Protein AF-A0A2L2Z472-F1 (afdb_monomer)

Organism: Parasteatoda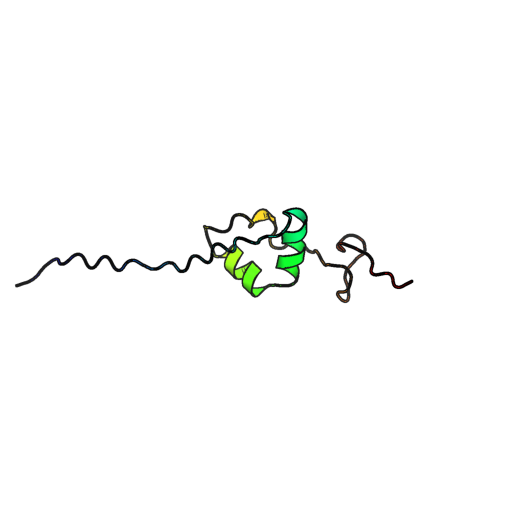 tepidariorum (NCBI:txid114398)

Radius of gyration: 19.53 Å; Cα contacts (8 Å, |Δi|>4): 67; chains: 1; bounding box: 56×27×60 Å

Foldseek 3Di:
DDDDPPPPPVPPPPPPQVPPPDDLVCVLQVCLVVVVVLVVLCPDPNNPNVVSHPDQAHCQPDPPQDPVRHPDHDDDD

Mean predicted aligned error: 9.92 Å

pLDDT: mean 83.41, std 15.41, range [41.31, 96.38]

Solvent-accessible surface area (backbone atoms only — not comparable to full-atom values): 5127 Å² total; per-residue (Å²): 131,91,88,81,81,82,76,74,72,73,75,78,71,79,70,74,64,78,76,67,96,57,60,79,86,48,47,23,39,50,33,55,75,33,60,68,61,38,50,52,37,69,75,35,90,76,44,88,60,56,90,39,57,93,45,81,33,31,65,33,86,56,88,90,51,46,87,91,30,29,74,45,80,87,80,87,133

Secondary structure (DSSP, 8-state):
---------------------S-TTTHHHHHHH-HHHHHHHHH-TT-TTGGGTT---B-SSSTT--TTTBS------

Structure (mmCIF, N/CA/C/O backbone):
data_AF-A0A2L2Z472-F1
#
_entry.id   AF-A0A2L2Z472-F1
#
loop_
_atom_site.group_PDB
_atom_site.id
_atom_site.type_symbol
_atom_site.label_atom_id
_atom_site.label_alt_id
_atom_site.label_comp_id
_atom_site.label_asym_id
_atom_site.label_entity_id
_atom_site.label_seq_id
_atom_site.pdbx_PDB_ins_code
_atom_site.Cartn_x
_atom_site.Cartn_y
_atom_site.Cartn_z
_atom_site.occupancy
_atom_site.B_iso_or_equiv
_atom_site.auth_seq_id
_atom_site.auth_comp_id
_atom_site.auth_asym_id
_atom_site.auth_atom_id
_atom_site.pdbx_PDB_model_num
ATOM 1 N N . SER A 1 1 ? -30.685 11.268 50.160 1.00 41.31 1 SER A N 1
ATOM 2 C CA . SER A 1 1 ? -31.524 10.948 48.996 1.00 41.31 1 SER A CA 1
ATOM 3 C C . SER A 1 1 ? -30.935 11.603 47.760 1.00 41.31 1 SER A C 1
ATOM 5 O O . SER A 1 1 ? -30.822 12.817 47.757 1.00 41.31 1 SER A O 1
ATOM 7 N N . ILE A 1 2 ? -30.426 10.761 46.845 1.00 49.97 2 ILE A N 1
ATOM 8 C CA . ILE A 1 2 ? -30.344 10.837 45.364 1.00 49.97 2 ILE A CA 1
ATOM 9 C C . ILE A 1 2 ? -30.714 12.206 44.741 1.00 49.97 2 ILE A C 1
ATOM 11 O O . ILE A 1 2 ? -31.740 12.754 45.111 1.00 49.97 2 ILE A O 1
ATOM 15 N N . ILE A 1 3 ? -30.035 12.836 43.773 1.00 56.00 3 ILE A N 1
ATOM 16 C CA . ILE A 1 3 ? -29.281 12.446 42.562 1.00 56.00 3 ILE A CA 1
ATOM 17 C C . ILE A 1 3 ? -28.580 13.781 42.145 1.00 56.00 3 ILE A C 1
ATOM 19 O O . ILE A 1 3 ? -29.199 14.828 42.283 1.00 56.00 3 ILE A O 1
ATOM 23 N N . ILE A 1 4 ? -27.315 13.932 41.756 1.00 59.56 4 ILE A N 1
ATOM 24 C CA . ILE A 1 4 ? -26.735 13.811 40.402 1.00 59.56 4 ILE A CA 1
ATOM 25 C C . ILE A 1 4 ? -25.304 14.336 40.598 1.00 59.56 4 ILE A C 1
ATOM 27 O O . ILE A 1 4 ? -25.024 15.522 40.431 1.00 59.56 4 ILE A O 1
ATOM 31 N N . THR A 1 5 ? -24.377 13.485 41.025 1.00 56.16 5 THR A N 1
ATOM 32 C CA . THR A 1 5 ? -22.968 13.776 40.759 1.00 56.16 5 THR A CA 1
ATOM 33 C C . THR A 1 5 ? -22.774 13.326 39.328 1.00 56.16 5 THR A C 1
ATOM 35 O O . THR A 1 5 ? -22.852 12.132 39.043 1.00 56.16 5 THR A O 1
ATOM 38 N N . CYS A 1 6 ? -22.668 14.296 38.421 1.00 60.84 6 CYS A N 1
ATOM 39 C CA . CYS A 1 6 ? -22.404 14.070 37.012 1.00 60.84 6 CYS A CA 1
ATOM 40 C C . CYS A 1 6 ? -21.029 13.399 36.927 1.00 60.84 6 CYS A C 1
ATOM 42 O O . CYS A 1 6 ? -19.996 14.064 36.871 1.00 60.84 6 CYS A O 1
ATOM 44 N N . LEU A 1 7 ? -21.019 12.070 37.034 1.00 58.69 7 LEU A N 1
ATOM 45 C CA . LEU A 1 7 ? -19.897 11.226 36.677 1.00 58.69 7 LEU A CA 1
ATOM 46 C C . LEU A 1 7 ? -19.769 11.383 35.169 1.00 58.69 7 LEU A C 1
ATOM 48 O O . LEU A 1 7 ? -20.273 10.578 34.392 1.00 58.69 7 LEU A O 1
ATOM 52 N N . ILE A 1 8 ? -19.125 12.476 34.767 1.00 63.50 8 ILE A N 1
ATOM 53 C CA . ILE A 1 8 ? -18.460 12.567 33.485 1.00 63.50 8 ILE A CA 1
ATOM 54 C C . ILE A 1 8 ? -17.381 11.496 33.586 1.00 63.50 8 ILE A C 1
ATOM 56 O O . ILE A 1 8 ? -16.251 11.752 33.996 1.00 63.50 8 ILE A O 1
ATOM 60 N N . THR A 1 9 ? -17.753 10.251 33.296 1.00 57.69 9 THR A N 1
ATOM 61 C CA . THR A 1 9 ? -16.792 9.290 32.798 1.00 57.69 9 THR A CA 1
ATOM 62 C C . THR A 1 9 ? -16.258 9.964 31.553 1.00 57.69 9 THR A C 1
ATOM 64 O O . THR A 1 9 ? -16.922 9.983 30.515 1.00 57.69 9 THR A O 1
ATOM 67 N N . VAL A 1 10 ? -15.110 10.627 31.687 1.00 60.03 10 VAL A N 1
ATOM 68 C CA . VAL A 1 10 ? -14.282 10.942 30.538 1.00 60.03 10 VAL A CA 1
ATOM 69 C C . VAL A 1 10 ? -14.058 9.576 29.921 1.00 60.03 10 VAL A C 1
ATOM 71 O O . VAL A 1 10 ? -13.327 8.752 30.471 1.00 60.03 10 VAL A O 1
ATOM 74 N N . VAL A 1 11 ? -14.799 9.281 28.853 1.00 62.75 11 VAL A N 1
ATOM 75 C CA . VAL A 1 11 ? -14.413 8.213 27.954 1.00 62.75 11 VAL A CA 1
ATOM 76 C C . VAL A 1 11 ? -13.046 8.662 27.480 1.00 62.75 11 VAL A C 1
ATOM 78 O O . VAL A 1 11 ? -12.916 9.605 26.703 1.00 62.75 11 VAL A O 1
ATOM 81 N N . ILE A 1 12 ? -12.002 8.083 28.069 1.00 59.53 12 ILE A N 1
ATOM 82 C CA . ILE A 1 12 ? -10.665 8.172 27.515 1.00 59.53 12 ILE A CA 1
ATOM 83 C C . ILE A 1 12 ? -10.779 7.318 26.261 1.00 59.53 12 ILE A C 1
ATOM 85 O O . ILE A 1 12 ? -10.485 6.125 26.266 1.00 59.53 12 ILE A O 1
ATOM 89 N N . SER A 1 13 ? -11.352 7.907 25.212 1.00 58.72 13 SER A N 1
ATOM 90 C CA . SER A 1 13 ? -11.246 7.388 23.870 1.00 58.72 13 SER A CA 1
ATOM 91 C C . SER A 1 13 ? -9.751 7.348 23.653 1.00 58.72 13 SER A C 1
ATOM 93 O O . SER A 1 13 ? -9.122 8.393 23.492 1.00 58.72 13 SER A O 1
ATOM 95 N N . ASN A 1 14 ? -9.160 6.159 23.737 1.00 56.28 14 ASN A N 1
ATOM 96 C CA . ASN A 1 14 ? -7.807 5.950 23.270 1.00 56.28 14 ASN A CA 1
ATOM 97 C C . ASN A 1 14 ? -7.889 6.039 21.745 1.00 56.28 14 ASN A C 1
ATOM 99 O O . ASN A 1 14 ? -7.810 5.039 21.036 1.00 56.28 14 ASN A O 1
ATOM 103 N N . SER A 1 15 ? -8.175 7.241 21.237 1.00 53.38 15 SER A N 1
ATOM 104 C CA . SER A 1 15 ? -7.953 7.588 19.858 1.00 53.38 15 SER A CA 1
ATOM 105 C C . SER A 1 15 ? -6.445 7.532 19.727 1.00 53.38 15 SER A C 1
ATOM 107 O O . SER A 1 15 ? -5.760 8.539 19.896 1.00 53.38 15 SER A O 1
ATOM 109 N N . HIS A 1 16 ? -5.924 6.335 19.456 1.00 56.66 16 HIS A N 1
ATOM 110 C CA . HIS A 1 16 ? -4.744 6.217 18.630 1.00 56.66 16 HIS A CA 1
ATOM 111 C C . HIS A 1 16 ? -5.132 6.922 17.333 1.00 56.66 16 HIS A C 1
ATOM 113 O O . HIS A 1 16 ? -5.650 6.318 16.396 1.00 56.66 16 HIS A O 1
ATOM 119 N N . ILE A 1 17 ? -4.973 8.247 17.318 1.00 53.84 17 ILE A N 1
ATOM 120 C CA . ILE A 1 17 ? -4.690 8.958 16.092 1.00 53.84 17 ILE A CA 1
ATOM 121 C C . ILE A 1 17 ? -3.441 8.231 15.630 1.00 53.84 17 ILE A C 1
ATOM 123 O O . ILE A 1 17 ? -2.378 8.349 16.239 1.00 53.84 17 ILE A O 1
ATOM 127 N N . LEU A 1 18 ? -3.619 7.329 14.671 1.00 61.47 18 LEU A 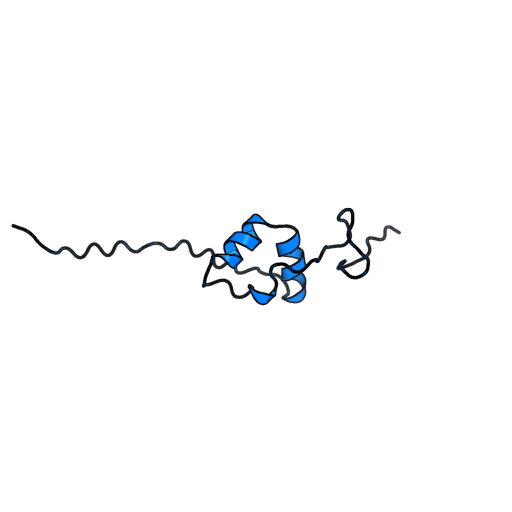N 1
ATOM 128 C CA . LEU A 1 18 ? -2.517 6.672 14.009 1.00 61.47 18 LEU A CA 1
ATOM 129 C C . LEU A 1 18 ? -1.894 7.768 13.144 1.00 61.47 18 LEU A C 1
ATOM 131 O O . LEU A 1 18 ? -2.148 7.847 11.947 1.00 61.47 18 LEU A O 1
ATOM 135 N N . GLU A 1 19 ? -1.201 8.705 13.796 1.00 70.00 19 GLU A N 1
ATOM 136 C CA . GLU A 1 19 ? -0.478 9.783 13.147 1.00 70.00 19 GLU A CA 1
ATOM 137 C C . GLU A 1 19 ? 0.777 9.136 12.582 1.00 70.00 19 GLU A C 1
ATOM 139 O O . GLU A 1 19 ? 1.830 9.027 13.214 1.00 70.00 19 GLU A O 1
ATOM 144 N N . LEU A 1 20 ? 0.580 8.535 11.415 1.00 81.75 20 LEU A N 1
ATOM 145 C CA . LEU A 1 20 ? 1.596 7.777 10.735 1.00 81.75 20 LEU A CA 1
ATOM 146 C C . LEU A 1 20 ? 2.606 8.789 10.200 1.00 81.75 20 LEU A C 1
ATOM 148 O O . LEU A 1 20 ? 2.320 9.522 9.257 1.00 81.75 20 LEU A O 1
ATOM 152 N N . ASN A 1 21 ? 3.784 8.849 10.821 1.00 86.62 21 ASN A N 1
ATOM 153 C CA . ASN A 1 21 ? 4.878 9.706 10.370 1.00 86.62 21 ASN A CA 1
ATOM 154 C C . ASN A 1 21 ? 5.565 9.087 9.142 1.00 86.62 21 ASN A C 1
ATOM 156 O O . ASN A 1 21 ? 6.723 8.672 9.185 1.00 86.62 21 ASN A O 1
ATOM 160 N N . LEU A 1 22 ? 4.793 8.950 8.068 1.00 89.19 22 LEU A N 1
ATOM 161 C CA . LEU A 1 22 ? 5.204 8.421 6.781 1.00 89.19 22 LEU A CA 1
ATOM 162 C C . LEU A 1 22 ? 4.788 9.404 5.682 1.00 89.19 22 LEU A C 1
ATOM 164 O O . LEU A 1 22 ? 3.742 10.050 5.798 1.00 89.19 22 LEU A O 1
ATOM 168 N N . PRO A 1 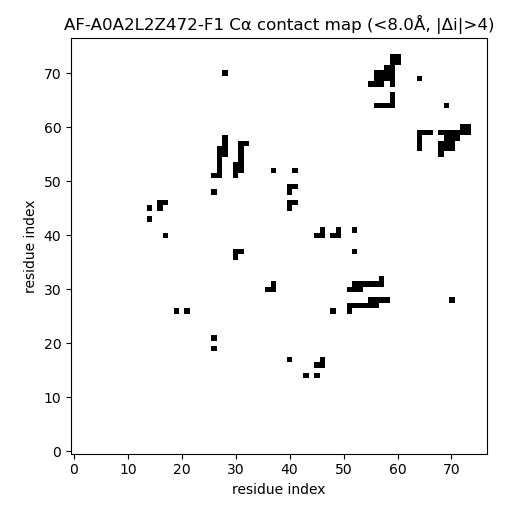23 ? 5.561 9.487 4.588 1.00 92.69 23 PRO A N 1
ATOM 169 C CA . PRO A 1 23 ? 5.121 10.187 3.392 1.00 92.69 23 PRO A CA 1
ATOM 170 C C . 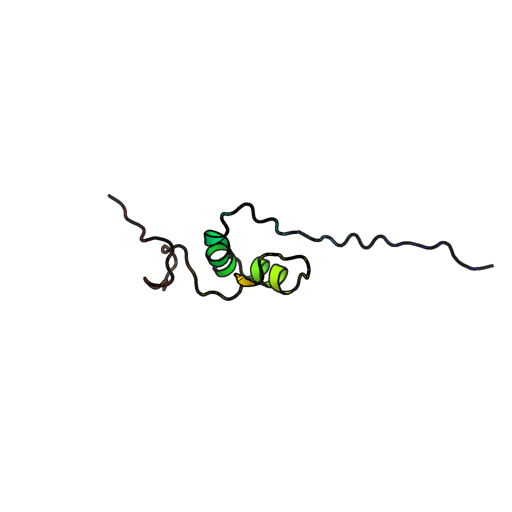PRO A 1 23 ? 3.744 9.676 2.927 1.00 92.69 23 PRO A C 1
ATOM 172 O O . PRO A 1 23 ? 3.508 8.461 2.981 1.00 92.69 23 PRO A O 1
ATOM 175 N N . PRO A 1 24 ? 2.829 10.553 2.467 1.00 91.56 24 PRO A N 1
ATOM 176 C CA . PRO A 1 24 ? 1.487 10.161 2.028 1.00 91.56 24 PRO A CA 1
ATOM 177 C C . PRO A 1 24 ? 1.471 9.017 1.003 1.00 91.56 24 PRO A C 1
ATOM 179 O O . PRO A 1 24 ? 0.589 8.158 1.036 1.00 91.56 24 PRO A O 1
ATOM 182 N N . GLU A 1 25 ? 2.469 8.971 0.124 1.00 93.31 25 GLU A N 1
ATOM 183 C CA . GLU A 1 25 ? 2.653 7.939 -0.893 1.00 93.31 25 GLU A CA 1
ATOM 184 C C . GLU A 1 25 ? 2.978 6.552 -0.317 1.00 93.31 25 GLU A C 1
ATOM 186 O O . GLU A 1 25 ? 2.682 5.546 -0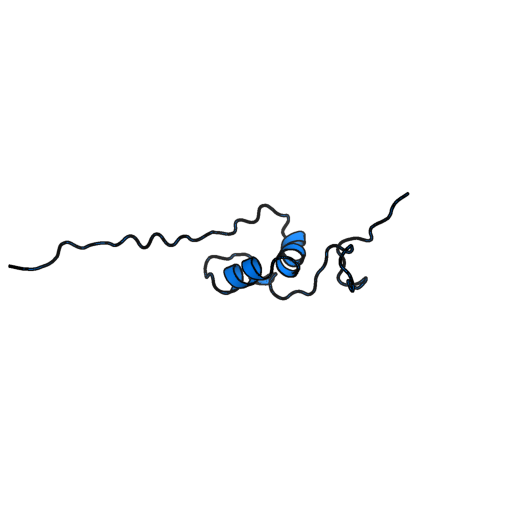.957 1.00 93.31 25 GLU A O 1
ATOM 191 N N . HIS A 1 26 ? 3.538 6.473 0.894 1.00 95.44 26 HIS A N 1
ATOM 192 C CA . HIS A 1 26 ? 3.911 5.218 1.559 1.00 95.44 26 HIS A CA 1
ATOM 193 C C . HIS A 1 26 ? 2.773 4.611 2.385 1.00 95.44 26 HIS A C 1
ATOM 195 O O . HIS A 1 26 ? 2.784 3.417 2.684 1.00 95.44 26 HIS A O 1
ATOM 201 N N . ILE A 1 27 ? 1.774 5.418 2.740 1.00 94.88 27 ILE A N 1
ATOM 202 C CA . ILE A 1 27 ? 0.622 5.006 3.545 1.00 94.88 27 ILE A CA 1
ATOM 203 C C . ILE A 1 27 ? -0.091 3.753 3.000 1.00 94.88 27 ILE A C 1
ATOM 205 O O . ILE A 1 27 ? -0.337 2.840 3.792 1.00 94.88 27 ILE A O 1
ATOM 209 N N . PRO A 1 28 ? -0.415 3.638 1.693 1.00 95.69 28 PRO A N 1
ATOM 210 C CA . PRO A 1 28 ? -1.060 2.426 1.191 1.00 95.69 28 PRO A CA 1
ATOM 211 C C . PRO A 1 28 ? -0.185 1.178 1.345 1.00 95.69 28 PRO A C 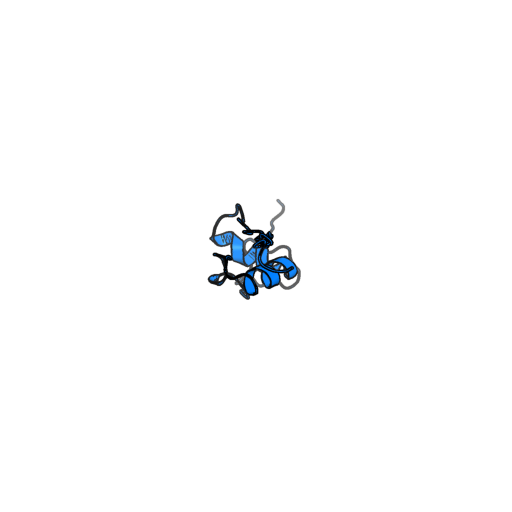1
ATOM 213 O O . PRO A 1 28 ? -0.676 0.157 1.810 1.00 95.69 28 PRO A O 1
ATOM 216 N N . TYR A 1 29 ? 1.117 1.273 1.060 1.00 96.38 29 TYR A N 1
ATOM 217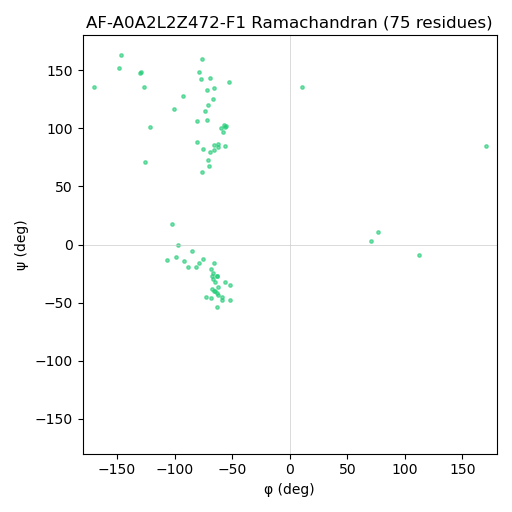 C CA . TYR A 1 29 ? 2.073 0.167 1.217 1.00 96.38 29 TYR A CA 1
ATOM 218 C C . TYR A 1 29 ? 2.199 -0.304 2.672 1.00 96.38 29 TYR A C 1
ATOM 220 O O . TYR A 1 29 ? 2.342 -1.500 2.944 1.00 96.38 29 TYR A O 1
ATOM 228 N N . TYR A 1 30 ? 2.125 0.637 3.619 1.00 95.56 30 TYR A N 1
ATOM 229 C CA . TYR A 1 30 ? 2.079 0.321 5.041 1.00 95.56 30 TYR A CA 1
ATOM 230 C C . TYR A 1 30 ? 0.821 -0.480 5.386 1.00 95.56 30 TYR A C 1
ATOM 232 O O . TYR A 1 30 ? 0.941 -1.575 5.936 1.00 95.56 30 TYR A O 1
ATOM 240 N N . PHE A 1 31 ? -0.368 0.017 5.027 1.00 95.12 31 PHE A N 1
ATOM 241 C CA . PHE A 1 31 ? -1.627 -0.643 5.380 1.00 95.12 31 PHE A CA 1
ATOM 242 C C . PHE A 1 31 ? -1.809 -2.011 4.722 1.00 95.12 31 PHE A C 1
ATOM 244 O O . PHE A 1 31 ? -2.386 -2.895 5.351 1.00 95.12 31 PHE A O 1
ATOM 251 N N . SER A 1 32 ? -1.284 -2.223 3.513 1.00 94.56 32 SER A N 1
ATOM 252 C CA . SER A 1 32 ? -1.315 -3.539 2.862 1.00 94.56 32 SER A CA 1
ATOM 253 C C . SER A 1 32 ? -0.533 -4.609 3.638 1.00 94.56 32 SER A C 1
ATOM 255 O O . SER A 1 32 ? -0.882 -5.784 3.573 1.00 94.56 32 SER A O 1
ATOM 257 N N . ASN A 1 33 ? 0.480 -4.211 4.415 1.00 92.12 33 ASN A N 1
ATOM 258 C CA . ASN A 1 33 ? 1.284 -5.109 5.253 1.00 92.12 33 ASN A CA 1
ATOM 259 C C . ASN A 1 33 ? 0.853 -5.139 6.733 1.00 92.12 33 ASN A C 1
ATOM 261 O O . ASN A 1 33 ? 1.302 -6.001 7.485 1.00 92.12 33 ASN A O 1
ATOM 265 N N . HIS A 1 34 ? -0.026 -4.224 7.147 1.00 94.12 34 HIS A N 1
ATOM 266 C CA . HIS A 1 34 ? -0.455 -4.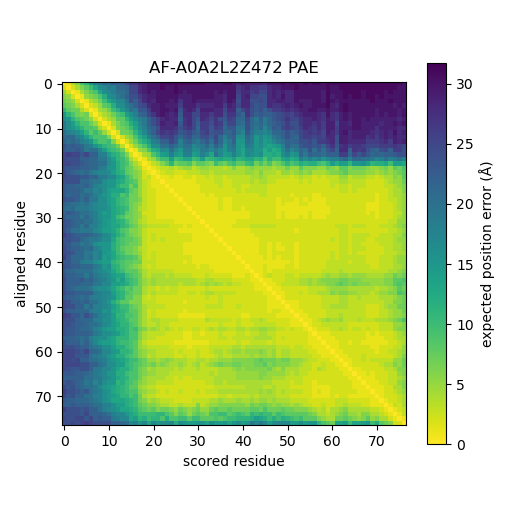014 8.534 1.00 94.12 34 HIS A CA 1
ATOM 267 C C . HIS A 1 34 ? -1.991 -4.091 8.628 1.00 94.12 34 HIS A C 1
ATOM 269 O O . HIS A 1 34 ? -2.671 -3.068 8.775 1.00 94.12 34 HIS A O 1
ATOM 275 N N . PRO A 1 35 ? -2.582 -5.295 8.479 1.00 92.88 35 PRO A N 1
ATOM 276 C CA . PRO A 1 35 ? -4.031 -5.457 8.346 1.00 92.88 35 PRO A CA 1
ATOM 277 C C . PRO A 1 35 ? -4.801 -5.081 9.617 1.00 92.88 35 PRO A C 1
ATOM 279 O O . PRO A 1 35 ? -5.939 -4.624 9.529 1.00 92.88 35 PRO A O 1
ATOM 282 N N . ILE A 1 36 ? -4.193 -5.235 10.798 1.00 93.56 36 ILE A N 1
ATOM 283 C CA . ILE A 1 36 ? -4.817 -4.864 12.075 1.00 93.56 36 ILE A CA 1
ATOM 284 C C . ILE A 1 36 ? -4.948 -3.340 12.152 1.00 93.56 36 ILE A C 1
ATOM 286 O O . ILE A 1 36 ? -6.010 -2.810 12.468 1.00 93.56 36 ILE A O 1
ATOM 290 N N . GLU A 1 37 ? -3.887 -2.621 11.807 1.00 92.12 37 GLU A N 1
ATOM 291 C CA . GLU A 1 37 ? -3.828 -1.165 11.774 1.00 92.12 37 GLU A CA 1
ATOM 292 C C . GLU A 1 37 ? -4.727 -0.596 10.674 1.00 92.12 37 GLU A C 1
ATOM 294 O O . GLU A 1 37 ? -5.417 0.399 10.897 1.00 92.12 37 GLU A O 1
ATOM 299 N N . SER A 1 38 ? -4.788 -1.269 9.521 1.00 93.88 38 SER A N 1
ATOM 300 C CA . SER A 1 38 ? -5.733 -0.963 8.445 1.00 93.88 38 SER A CA 1
ATOM 301 C C . SER A 1 38 ? -7.181 -1.063 8.933 1.00 93.88 38 SER A C 1
ATOM 303 O O . SER A 1 38 ? -7.960 -0.124 8.760 1.00 93.88 38 SER A O 1
ATOM 305 N N . GLN A 1 39 ? -7.530 -2.148 9.632 1.00 94.31 39 GLN A N 1
ATOM 306 C CA . GLN A 1 39 ? -8.867 -2.341 10.195 1.00 94.31 39 GLN A CA 1
ATOM 307 C C . GLN A 1 39 ? -9.185 -1.324 11.299 1.00 94.31 39 GLN A C 1
ATOM 309 O O . GLN A 1 39 ? -10.297 -0.792 11.354 1.00 94.31 39 GLN A O 1
ATOM 314 N N . ASN A 1 40 ? -8.214 -1.014 12.157 1.00 91.94 40 ASN A N 1
ATOM 315 C CA . ASN A 1 40 ? -8.360 0.008 13.191 1.00 91.94 40 ASN A CA 1
ATOM 316 C C . ASN A 1 40 ? -8.606 1.392 12.572 1.00 91.94 40 ASN A C 1
ATOM 318 O O . ASN A 1 40 ? -9.501 2.111 13.016 1.00 91.94 40 ASN A O 1
ATOM 322 N N . CYS A 1 41 ? -7.875 1.749 11.511 1.00 91.75 41 CYS A N 1
ATOM 323 C CA . CYS A 1 41 ? -8.099 2.986 10.762 1.00 91.75 41 CYS A CA 1
ATOM 324 C C . CYS A 1 41 ? -9.471 2.996 10.065 1.00 91.75 41 CYS A C 1
ATOM 326 O O . CYS A 1 41 ? -10.159 4.018 10.090 1.00 91.75 41 CYS A O 1
ATOM 328 N N . ALA A 1 42 ? -9.909 1.869 9.494 1.00 93.38 42 ALA A N 1
ATOM 329 C CA . ALA A 1 42 ? -11.228 1.754 8.871 1.00 93.38 42 ALA A CA 1
ATOM 330 C C . ALA A 1 42 ? -12.358 2.051 9.874 1.00 93.38 42 ALA A C 1
ATOM 332 O O . ALA A 1 42 ? -13.267 2.834 9.577 1.00 93.38 42 ALA A O 1
ATOM 333 N N . ASN A 1 43 ? -12.246 1.477 11.077 1.00 93.50 43 ASN A N 1
ATOM 334 C CA . ASN A 1 43 ? -13.234 1.579 12.151 1.00 93.50 43 ASN A CA 1
ATOM 335 C C . ASN A 1 43 ? -13.179 2.902 12.930 1.00 93.50 43 ASN A C 1
ATOM 337 O O . ASN A 1 43 ? -14.117 3.214 13.656 1.00 93.50 43 ASN A O 1
ATOM 341 N N . SER A 1 44 ? -12.096 3.672 12.809 1.00 88.62 44 SER A N 1
ATOM 342 C CA . SER A 1 44 ? -11.934 4.940 13.520 1.00 88.62 44 SER A CA 1
ATOM 343 C C . SER A 1 44 ? -12.421 6.121 12.685 1.00 88.62 44 SER A C 1
ATOM 345 O O . SER A 1 44 ? -11.961 6.321 11.561 1.00 88.62 44 SER A O 1
ATOM 347 N N . ASP A 1 45 ? -13.297 6.961 13.232 1.00 88.25 45 ASP A N 1
ATOM 348 C CA . ASP A 1 45 ? -13.715 8.214 12.582 1.00 88.25 45 ASP A CA 1
ATOM 349 C C . ASP A 1 45 ? -12.587 9.252 12.505 1.00 88.25 45 ASP A C 1
ATOM 351 O O . ASP A 1 45 ? -12.616 10.129 11.645 1.00 88.25 45 ASP A O 1
ATOM 355 N N . SER A 1 46 ? -11.562 9.137 13.356 1.00 86.75 46 SER A N 1
ATOM 356 C CA . SER A 1 46 ? -10.427 10.066 13.380 1.00 86.75 46 SER A CA 1
ATOM 357 C C . SER A 1 46 ? -9.323 9.736 12.373 1.00 86.75 46 SER A C 1
ATOM 359 O O . SER A 1 46 ? -8.367 10.502 12.259 1.00 86.75 46 SER A O 1
ATOM 361 N N . CYS A 1 47 ? -9.408 8.615 11.646 1.00 88.19 47 CYS A N 1
ATOM 362 C CA . CYS A 1 47 ? -8.360 8.260 10.694 1.00 88.19 47 CYS A CA 1
ATOM 363 C C . CYS A 1 47 ? -8.424 9.149 9.442 1.00 88.19 47 CYS A C 1
ATOM 365 O O . CYS A 1 47 ? -9.356 9.057 8.644 1.00 88.19 47 CYS A O 1
ATOM 367 N N . SER A 1 48 ? -7.395 9.968 9.223 1.00 90.00 48 SER A N 1
ATOM 368 C CA . SER A 1 48 ? -7.250 10.826 8.035 1.00 90.00 48 SER A CA 1
ATOM 369 C C . SER A 1 48 ? -6.842 10.058 6.771 1.00 90.00 48 SER A C 1
ATOM 371 O O . SER A 1 48 ? -6.929 10.587 5.665 1.00 90.00 48 SER A O 1
ATOM 373 N N . HIS A 1 49 ? -6.427 8.797 6.912 1.00 91.19 49 HIS A N 1
ATOM 374 C CA . HIS A 1 49 ? -5.852 7.990 5.836 1.00 91.19 49 HIS A CA 1
ATOM 375 C C . HIS A 1 49 ? -6.817 6.963 5.225 1.00 91.19 49 HIS A C 1
ATOM 377 O O . HIS A 1 49 ? -6.378 6.040 4.538 1.00 91.19 49 HIS A O 1
ATOM 383 N N . LYS A 1 50 ? -8.135 7.108 5.431 1.00 91.94 50 LYS A N 1
ATOM 384 C CA . LYS A 1 50 ? -9.134 6.151 4.916 1.00 91.94 50 LYS A CA 1
ATOM 385 C C . LYS A 1 50 ? -9.061 5.941 3.400 1.00 91.94 50 LYS A C 1
ATOM 387 O O . LYS A 1 50 ? -9.304 4.835 2.933 1.00 91.94 50 LYS A O 1
ATOM 392 N N . GLY A 1 51 ? -8.683 6.975 2.644 1.00 92.94 51 GLY A N 1
ATOM 393 C CA . GLY A 1 51 ? -8.518 6.892 1.186 1.00 92.94 51 GLY A CA 1
ATOM 394 C C . GLY A 1 51 ? -7.379 5.977 0.722 1.00 92.94 51 GLY A C 1
ATOM 395 O O . GLY A 1 51 ? -7.357 5.587 -0.440 1.00 92.94 51 GLY A O 1
ATOM 396 N N . SER A 1 52 ? -6.462 5.611 1.619 1.00 93.69 52 SER A N 1
ATOM 397 C CA . SER A 1 52 ? -5.331 4.727 1.324 1.00 93.69 52 SER A CA 1
ATOM 398 C C . SER A 1 52 ? -5.587 3.267 1.718 1.00 93.69 52 SER A C 1
ATOM 400 O O . SER A 1 52 ? -4.709 2.425 1.536 1.00 93.69 52 SER A O 1
ATOM 402 N N . LEU A 1 53 ? -6.760 2.952 2.282 1.00 94.81 53 LEU A N 1
ATOM 403 C CA . LEU A 1 53 ? -7.121 1.601 2.718 1.00 94.81 53 LEU A CA 1
ATOM 404 C C . LEU A 1 53 ? -7.560 0.726 1.538 1.00 94.81 53 LEU A C 1
ATOM 406 O O . LEU A 1 53 ? -8.148 1.207 0.573 1.00 94.81 53 LEU A O 1
ATOM 410 N N . GLY A 1 54 ? -7.299 -0.581 1.632 1.00 91.56 54 GLY A N 1
ATOM 411 C CA . GLY A 1 54 ? -7.741 -1.570 0.639 1.00 91.56 54 GLY A CA 1
ATOM 412 C C . GLY A 1 54 ? -7.024 -1.505 -0.714 1.00 91.56 54 GLY A C 1
ATOM 413 O O . GLY A 1 54 ? -7.367 -2.264 -1.618 1.00 91.56 54 GLY A O 1
ATOM 414 N N . LEU A 1 55 ? -6.029 -0.628 -0.869 1.00 93.56 55 LEU A N 1
ATOM 415 C CA . LEU A 1 55 ? -5.190 -0.587 -2.060 1.00 93.56 55 LEU A CA 1
ATOM 416 C C . LEU A 1 55 ? -4.248 -1.797 -2.070 1.00 93.56 55 LEU A C 1
ATOM 418 O O . LEU A 1 55 ? -3.612 -2.114 -1.064 1.00 93.56 55 LEU A O 1
ATOM 422 N N . ASN A 1 56 ? -4.159 -2.475 -3.215 1.00 91.62 56 ASN A N 1
ATOM 423 C CA . ASN A 1 56 ? -3.215 -3.570 -3.408 1.00 91.62 56 ASN A CA 1
ATOM 424 C C . ASN A 1 56 ? -1.837 -2.984 -3.730 1.00 91.62 56 ASN A C 1
ATOM 426 O O . ASN A 1 56 ? -1.533 -2.715 -4.890 1.00 91.62 56 ASN A O 1
ATOM 430 N N . LYS A 1 57 ? -1.051 -2.690 -2.696 1.00 95.94 57 LYS A N 1
ATOM 431 C CA . LYS A 1 57 ? 0.294 -2.125 -2.806 1.00 95.94 57 LYS A CA 1
ATOM 432 C C . LYS A 1 57 ? 1.267 -2.936 -1.963 1.00 95.94 57 LYS A C 1
ATOM 434 O O . LYS A 1 57 ? 0.897 -3.502 -0.943 1.00 95.94 57 LYS A O 1
ATOM 439 N N . CYS A 1 58 ? 2.509 -3.031 -2.407 1.00 95.88 58 CYS A N 1
ATOM 440 C CA . CYS A 1 58 ? 3.538 -3.824 -1.739 1.00 95.88 58 CYS A CA 1
ATOM 441 C C . CYS A 1 58 ? 4.908 -3.181 -1.943 1.00 95.88 58 CYS A C 1
ATOM 443 O O . CYS A 1 58 ? 5.133 -2.446 -2.899 1.00 95.88 58 CYS A O 1
ATOM 445 N N . TRP A 1 59 ? 5.827 -3.379 -1.013 1.00 95.50 59 TRP A N 1
ATOM 446 C CA . TRP A 1 59 ? 7.147 -2.759 -1.068 1.00 95.50 59 TRP A CA 1
ATOM 447 C C . TRP A 1 59 ? 7.999 -3.298 -2.221 1.00 95.50 59 TRP A C 1
ATOM 449 O O . TRP A 1 59 ? 8.834 -2.570 -2.749 1.00 95.50 59 TRP A O 1
ATOM 459 N N . GLY A 1 60 ? 7.744 -4.535 -2.649 1.00 94.31 60 GLY A N 1
ATOM 460 C CA . GLY A 1 60 ? 8.418 -5.200 -3.766 1.00 94.31 60 GLY A CA 1
ATOM 461 C C . GLY A 1 60 ? 9.301 -6.372 -3.353 1.00 94.31 60 GLY A C 1
ATOM 462 O O . GLY A 1 60 ? 9.743 -7.132 -4.212 1.00 94.31 60 GLY A O 1
ATOM 463 N N . TYR A 1 61 ? 9.528 -6.558 -2.050 1.00 91.69 61 TYR A N 1
ATOM 464 C CA . TYR A 1 61 ? 10.187 -7.752 -1.510 1.00 91.69 61 TYR A CA 1
ATOM 465 C C . TYR A 1 61 ? 9.183 -8.850 -1.122 1.00 91.69 61 TYR A C 1
ATOM 467 O O . TYR A 1 61 ? 9.573 -9.993 -0.877 1.00 91.69 61 TYR A O 1
ATOM 475 N N . GLU A 1 62 ? 7.892 -8.523 -1.036 1.00 92.88 62 GLU A N 1
ATOM 476 C CA . GLU A 1 62 ? 6.829 -9.469 -0.720 1.00 92.88 62 GLU A CA 1
ATOM 477 C C . GLU A 1 62 ? 6.615 -10.468 -1.864 1.00 92.88 62 GLU A C 1
ATOM 479 O O . GLU A 1 62 ? 6.677 -10.141 -3.054 1.00 92.88 62 GLU A O 1
ATOM 484 N N . LYS A 1 63 ? 6.309 -11.721 -1.509 1.00 89.50 63 LYS A N 1
ATOM 485 C CA . LYS A 1 63 ? 5.984 -12.755 -2.498 1.00 89.50 63 LYS A CA 1
ATOM 486 C C . LYS A 1 63 ? 4.680 -12.408 -3.215 1.00 89.50 63 LYS A C 1
ATOM 488 O O . LYS A 1 63 ? 3.686 -12.100 -2.570 1.00 89.50 63 LYS A O 1
ATOM 493 N N . GLY A 1 64 ? 4.672 -12.542 -4.542 1.00 88.88 64 GLY A N 1
ATOM 494 C CA . GLY A 1 64 ? 3.479 -12.281 -5.356 1.00 88.88 64 GLY A CA 1
ATOM 495 C C . GLY A 1 64 ? 3.176 -10.796 -5.574 1.00 88.88 64 GLY A C 1
ATOM 496 O O . GLY A 1 64 ? 2.107 -10.475 -6.083 1.00 88.88 64 GLY A O 1
ATOM 497 N N . CYS A 1 65 ? 4.102 -9.902 -5.220 1.00 93.19 65 CYS A N 1
ATOM 498 C CA . CYS A 1 65 ? 3.999 -8.483 -5.528 1.00 93.19 65 CYS A CA 1
ATOM 499 C C . CYS A 1 65 ? 4.209 -8.247 -7.034 1.00 93.19 65 CYS A C 1
ATOM 501 O O . CYS A 1 65 ? 5.251 -8.603 -7.588 1.00 93.19 65 CYS A O 1
ATOM 503 N N . SER A 1 66 ? 3.205 -7.685 -7.709 1.00 93.81 66 SER A N 1
ATOM 504 C CA . SER A 1 66 ? 3.270 -7.401 -9.145 1.00 93.81 66 SER A CA 1
ATOM 505 C C . SER A 1 66 ? 4.139 -6.168 -9.433 1.00 93.81 66 SER A C 1
ATOM 507 O O . SER A 1 66 ? 4.351 -5.319 -8.567 1.00 93.81 66 SER A O 1
ATOM 509 N N . ASP A 1 67 ? 4.628 -6.025 -10.665 1.00 92.69 67 ASP A N 1
ATOM 510 C CA . ASP A 1 67 ? 5.406 -4.843 -11.077 1.00 92.69 67 ASP A CA 1
ATOM 511 C C . ASP A 1 67 ? 4.586 -3.543 -11.022 1.00 92.69 67 ASP A C 1
ATOM 513 O O . ASP A 1 67 ? 5.147 -2.475 -10.803 1.00 92.69 67 ASP A O 1
ATOM 517 N N . SER A 1 68 ? 3.259 -3.622 -11.168 1.00 94.81 68 SER A N 1
ATOM 518 C CA . SER A 1 68 ? 2.355 -2.466 -11.072 1.00 94.81 68 SER A CA 1
ATOM 519 C C . SER A 1 68 ? 2.005 -2.065 -9.634 1.00 94.81 68 SER A C 1
ATOM 521 O O . SER A 1 68 ? 1.551 -0.940 -9.392 1.00 94.81 68 SER A O 1
ATOM 523 N N . ASP A 1 69 ? 2.189 -2.979 -8.681 1.00 95.31 69 ASP A N 1
ATOM 524 C CA . ASP A 1 69 ? 1.814 -2.780 -7.278 1.00 95.31 69 ASP A CA 1
ATOM 525 C C . ASP A 1 69 ? 3.015 -2.561 -6.359 1.00 95.31 69 ASP A C 1
ATOM 527 O O . ASP A 1 69 ? 2.827 -2.106 -5.227 1.00 95.31 69 ASP A O 1
ATOM 531 N N . ARG A 1 70 ? 4.233 -2.838 -6.845 1.00 95.50 70 ARG A N 1
ATOM 532 C CA . ARG A 1 70 ? 5.467 -2.662 -6.081 1.00 95.50 70 ARG A CA 1
ATOM 533 C C . ARG A 1 70 ? 5.903 -1.204 -5.986 1.00 95.50 70 ARG A C 1
ATOM 535 O O . ARG A 1 70 ? 5.828 -0.455 -6.956 1.00 95.50 70 ARG A O 1
ATOM 542 N N . PHE A 1 71 ? 6.436 -0.833 -4.828 1.00 95.69 71 PHE A N 1
ATOM 543 C CA . PHE A 1 71 ? 7.088 0.455 -4.623 1.00 95.69 71 PHE A CA 1
ATOM 544 C C . PHE A 1 71 ? 8.452 0.508 -5.318 1.00 95.69 71 PHE A C 1
ATOM 546 O O . PHE A 1 71 ? 8.782 1.486 -5.987 1.00 95.69 71 PHE A O 1
ATOM 553 N N . SER A 1 72 ? 9.249 -0.550 -5.173 1.00 93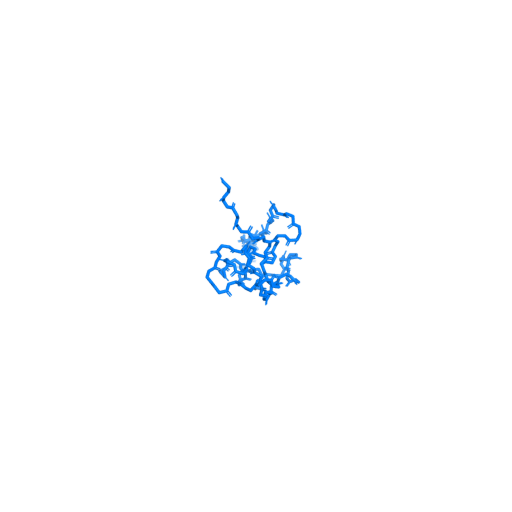.81 72 SER A N 1
ATOM 554 C CA . SER A 1 72 ? 10.569 -0.647 -5.787 1.00 93.81 72 SER A CA 1
ATOM 555 C C . SER A 1 72 ? 10.908 -2.084 -6.175 1.00 93.81 72 SER A C 1
ATOM 557 O O . SER A 1 72 ? 10.275 -3.042 -5.733 1.00 93.81 72 SER A O 1
ATOM 559 N N . THR A 1 73 ? 11.913 -2.242 -7.035 1.00 91.12 73 THR A N 1
ATOM 560 C CA . THR A 1 73 ? 12.496 -3.551 -7.344 1.00 91.12 73 THR A CA 1
ATOM 561 C C . THR A 1 73 ? 13.785 -3.694 -6.543 1.00 91.12 73 THR A C 1
ATOM 563 O O . THR A 1 73 ? 14.699 -2.896 -6.759 1.00 91.12 73 THR A O 1
ATOM 566 N N . PRO A 1 74 ? 13.874 -4.660 -5.612 1.00 85.06 74 PRO A N 1
ATOM 567 C CA . PRO A 1 74 ? 15.104 -4.888 -4.872 1.00 85.06 74 PRO A CA 1
ATOM 568 C C . PRO A 1 74 ? 16.183 -5.398 -5.830 1.00 85.06 74 PRO A C 1
ATOM 570 O O . PRO A 1 74 ? 15.984 -6.394 -6.524 1.00 85.06 74 PRO A O 1
ATOM 573 N N . ASP A 1 75 ? 17.315 -4.706 -5.852 1.00 85.75 75 ASP A N 1
ATOM 574 C CA . ASP A 1 75 ? 18.491 -5.045 -6.645 1.00 85.75 75 ASP A CA 1
ATOM 575 C C . ASP A 1 75 ? 19.703 -5.105 -5.708 1.00 85.75 75 ASP A C 1
ATOM 577 O O . ASP A 1 75 ? 19.854 -4.267 -4.814 1.00 85.75 75 ASP A O 1
ATOM 581 N N . CYS A 1 76 ? 20.536 -6.130 -5.862 1.00 82.81 76 CYS A N 1
ATOM 582 C CA . CYS A 1 76 ? 21.765 -6.294 -5.094 1.00 82.81 76 CYS A CA 1
ATOM 583 C C . CYS A 1 76 ? 22.924 -6.355 -6.087 1.00 82.81 76 CYS A C 1
ATOM 585 O O . CYS A 1 76 ? 23.129 -7.392 -6.716 1.00 82.81 76 CYS A O 1
ATOM 587 N N . ASN A 1 77 ? 23.638 -5.236 -6.226 1.00 72.38 77 ASN A N 1
ATOM 588 C CA . ASN A 1 77 ? 24.902 -5.168 -6.961 1.00 72.38 77 ASN A CA 1
ATOM 589 C C . ASN A 1 77 ? 26.065 -5.660 -6.100 1.00 72.38 77 ASN A C 1
ATOM 591 O O . ASN A 1 77 ? 26.088 -5.306 -4.898 1.00 72.38 77 ASN A O 1
#

Sequence (77 aa):
SIIITCLITVVISNSHILELNLPPEHIPYYFSNHPIESQNCANSDSCSHKGSLGLNKCWGYEKGCSDSDRFSTPDCN